Protein AF-A0A661KX18-F1 (afdb_monomer_lite)

Structure (mmCIF, N/CA/C/O backbone):
data_AF-A0A661KX18-F1
#
_entry.id   AF-A0A661KX18-F1
#
loop_
_atom_site.group_PDB
_atom_site.id
_atom_site.type_symbol
_atom_site.label_atom_id
_atom_site.label_alt_id
_atom_site.label_comp_id
_atom_site.label_asym_id
_atom_site.label_entity_id
_atom_site.label_seq_id
_atom_site.pdbx_PDB_ins_code
_atom_site.Cartn_x
_atom_site.Cartn_y
_atom_site.Cartn_z
_atom_site.occupancy
_atom_site.B_iso_or_equiv
_atom_site.auth_seq_id
_atom_site.auth_comp_id
_atom_site.auth_asym_id
_atom_site.auth_atom_id
_atom_site.pdbx_PDB_model_num
ATOM 1 N N . MET A 1 1 ? -9.900 -6.885 -30.724 1.00 61.16 1 MET A N 1
ATOM 2 C CA . MET A 1 1 ? -9.544 -6.394 -29.380 1.00 61.16 1 MET A CA 1
ATOM 3 C C . MET A 1 1 ? -8.528 -7.361 -28.831 1.00 61.16 1 MET A C 1
ATOM 5 O O . MET A 1 1 ? -8.850 -8.540 -28.750 1.00 61.16 1 MET A O 1
ATOM 9 N N . GLU A 1 2 ? -7.318 -6.894 -28.553 1.00 82.62 2 GLU A N 1
ATOM 10 C CA . GLU A 1 2 ? -6.366 -7.678 -27.766 1.00 82.62 2 GLU A CA 1
ATOM 11 C C . GLU A 1 2 ? -6.787 -7.630 -26.296 1.00 82.62 2 GLU A C 1
ATOM 13 O O . GLU A 1 2 ? -7.337 -6.626 -25.833 1.00 82.62 2 GLU A O 1
ATOM 18 N N . LEU A 1 3 ? -6.607 -8.749 -25.597 1.00 88.81 3 LEU A N 1
ATOM 19 C CA . LEU A 1 3 ? -6.855 -8.842 -24.166 1.00 88.81 3 LEU A CA 1
ATOM 20 C C . LEU A 1 3 ? -5.705 -8.138 -23.441 1.00 88.81 3 LEU A C 1
ATOM 22 O O . LEU A 1 3 ? -4.551 -8.502 -23.640 1.00 88.81 3 LEU A O 1
ATOM 26 N N . HIS A 1 4 ? -6.033 -7.148 -22.612 1.00 89.81 4 HIS A N 1
ATOM 27 C CA . HIS A 1 4 ? -5.084 -6.514 -21.700 1.00 89.81 4 HIS A CA 1
ATOM 28 C C . HIS A 1 4 ? -5.305 -7.084 -20.301 1.00 89.81 4 HIS A C 1
ATOM 30 O O . HIS A 1 4 ? -6.395 -6.927 -19.747 1.00 89.81 4 HIS A O 1
ATOM 36 N N . GLU A 1 5 ? -4.309 -7.782 -19.763 1.00 92.62 5 GLU A N 1
ATOM 37 C CA . GLU A 1 5 ? -4.369 -8.408 -18.442 1.00 92.62 5 GLU A CA 1
ATOM 38 C C . GLU A 1 5 ? -3.578 -7.573 -17.432 1.00 92.62 5 GLU A C 1
ATOM 40 O O . GLU A 1 5 ? -2.454 -7.165 -17.703 1.00 92.62 5 GLU A O 1
ATOM 45 N N . ILE A 1 6 ? -4.176 -7.327 -16.264 1.00 95.06 6 ILE A N 1
ATOM 46 C CA . ILE A 1 6 ? -3.522 -6.666 -15.133 1.00 95.06 6 ILE A CA 1
ATOM 47 C C . ILE A 1 6 ? -3.558 -7.646 -13.966 1.00 95.06 6 ILE A C 1
ATOM 49 O O . ILE A 1 6 ? -4.637 -8.004 -13.484 1.00 95.06 6 ILE A O 1
ATOM 53 N N . VAL A 1 7 ? -2.383 -8.076 -13.512 1.00 95.50 7 VAL A N 1
ATOM 54 C CA . VAL A 1 7 ? -2.228 -8.996 -12.380 1.00 95.50 7 VAL A CA 1
ATOM 55 C C . VAL A 1 7 ? -1.816 -8.195 -11.149 1.00 95.50 7 VAL A C 1
ATOM 57 O O . VAL A 1 7 ? -0.916 -7.362 -11.216 1.00 95.50 7 VAL A O 1
ATOM 60 N N . ILE A 1 8 ? -2.495 -8.426 -10.024 1.00 96.44 8 ILE A N 1
ATOM 61 C CA . ILE A 1 8 ? -2.233 -7.730 -8.760 1.00 96.44 8 ILE A CA 1
ATOM 62 C C . ILE A 1 8 ? -1.899 -8.764 -7.690 1.00 96.44 8 ILE A C 1
ATOM 64 O O . ILE A 1 8 ? -2.716 -9.637 -7.388 1.00 96.44 8 ILE A O 1
ATOM 68 N N . GLU A 1 9 ? -0.725 -8.628 -7.087 1.00 96.75 9 GLU A N 1
ATOM 69 C CA . GLU A 1 9 ? -0.299 -9.415 -5.938 1.00 96.75 9 GLU A CA 1
ATOM 70 C C . GLU A 1 9 ? -0.714 -8.712 -4.646 1.00 96.75 9 GLU A C 1
ATOM 72 O O . GLU A 1 9 ? -0.284 -7.592 -4.365 1.00 96.75 9 GLU A O 1
ATOM 77 N N . TRP A 1 10 ? -1.572 -9.367 -3.864 1.00 97.44 10 TRP A N 1
ATOM 78 C CA . TRP A 1 10 ? -2.105 -8.813 -2.622 1.00 97.44 10 TRP A CA 1
ATOM 79 C C . TRP A 1 10 ? -1.354 -9.328 -1.396 1.00 97.44 10 TRP A C 1
ATOM 81 O O . TRP A 1 10 ? -1.175 -10.530 -1.212 1.00 97.44 10 TRP A O 1
ATOM 91 N N . GLU A 1 11 ? -0.998 -8.403 -0.512 1.00 98.19 11 GLU A N 1
ATOM 92 C CA . GLU A 1 11 ? -0.404 -8.646 0.796 1.00 98.19 11 GLU A CA 1
ATOM 93 C C . GLU A 1 11 ? -1.365 -8.171 1.895 1.00 98.19 11 GLU A C 1
ATOM 95 O O . GLU A 1 11 ? -1.859 -7.043 1.852 1.00 98.19 11 GLU A O 1
ATOM 100 N N . GLY A 1 12 ? -1.619 -9.014 2.897 1.00 96.69 12 GLY A N 1
ATOM 101 C CA . GLY A 1 12 ? -2.394 -8.653 4.082 1.00 96.69 12 GLY A CA 1
ATOM 102 C C . GLY A 1 12 ? -3.273 -9.785 4.628 1.00 96.69 12 GLY A C 1
ATOM 103 O O . GLY A 1 12 ? -3.245 -10.902 4.109 1.00 96.69 12 GLY A O 1
ATOM 104 N N . PRO A 1 13 ? -4.071 -9.506 5.674 1.00 97.81 13 PRO A N 1
ATOM 105 C CA . PRO A 1 13 ? -4.251 -8.188 6.286 1.00 97.81 13 PRO A CA 1
ATOM 106 C C . PRO A 1 13 ? -3.032 -7.745 7.107 1.00 97.81 13 PRO A C 1
ATOM 108 O O . PRO A 1 13 ? -2.492 -8.526 7.883 1.00 97.81 13 PRO A O 1
ATOM 111 N N . LEU A 1 14 ? -2.656 -6.476 6.971 1.00 98.44 14 LEU A N 1
ATOM 112 C CA . LEU A 1 14 ? -1.652 -5.785 7.779 1.00 98.44 14 LEU A CA 1
ATOM 113 C C . LEU A 1 14 ? -2.332 -4.798 8.733 1.00 98.44 14 LEU A C 1
ATOM 115 O O . LEU A 1 14 ? -3.401 -4.249 8.439 1.00 98.44 14 LEU A O 1
ATOM 119 N N . THR A 1 15 ? -1.698 -4.534 9.867 1.00 98.19 15 THR A N 1
ATOM 120 C CA . THR A 1 15 ? -2.036 -3.396 10.727 1.00 98.19 15 THR A CA 1
ATOM 121 C C . THR A 1 15 ? -1.497 -2.094 10.139 1.00 98.19 15 THR A C 1
ATOM 123 O O . THR A 1 15 ? -0.534 -2.079 9.371 1.00 98.19 15 THR A O 1
ATOM 126 N N . VAL A 1 16 ? -2.089 -0.966 10.536 1.00 98.19 16 VAL A N 1
ATOM 127 C CA . VAL A 1 16 ? -1.619 0.368 10.124 1.00 98.19 16 VAL A CA 1
ATOM 128 C C . VAL A 1 16 ? -0.152 0.575 10.512 1.00 98.19 16 VAL A C 1
ATOM 130 O O . VAL A 1 16 ? 0.640 1.070 9.716 1.00 98.19 16 VAL A O 1
ATOM 133 N N . GLN A 1 17 ? 0.226 0.149 11.717 1.00 98.00 17 GLN A N 1
ATOM 134 C CA . GLN A 1 17 ? 1.577 0.302 12.248 1.00 98.00 17 GLN A CA 1
ATOM 135 C C . GLN A 1 17 ? 2.595 -0.542 11.475 1.00 98.00 17 GLN A C 1
ATOM 137 O O . GLN A 1 17 ? 3.689 -0.054 11.211 1.00 98.00 17 GLN A O 1
ATOM 142 N N . GLU A 1 18 ? 2.243 -1.765 11.068 1.00 98.50 18 GLU A N 1
ATOM 143 C CA . GLU A 1 18 ? 3.116 -2.594 10.227 1.00 98.50 18 GLU A CA 1
ATOM 144 C C . GLU A 1 18 ? 3.366 -1.955 8.861 1.00 98.50 18 GLU A C 1
ATOM 146 O O . GLU A 1 18 ? 4.497 -2.002 8.377 1.00 98.50 18 GLU A O 1
ATOM 151 N N . VAL A 1 19 ? 2.344 -1.338 8.255 1.00 98.56 19 VAL A N 1
ATOM 152 C CA . VAL A 1 19 ? 2.509 -0.642 6.972 1.00 98.56 19 VAL A CA 1
ATOM 153 C C . VAL A 1 19 ? 3.417 0.572 7.134 1.00 98.56 19 VAL A C 1
ATOM 155 O O . VAL A 1 19 ? 4.390 0.709 6.397 1.00 98.56 19 VAL A O 1
ATOM 158 N N . ILE A 1 20 ? 3.149 1.421 8.129 1.00 98.56 20 ILE A N 1
ATOM 159 C CA . ILE A 1 20 ? 3.941 2.636 8.364 1.00 98.56 20 ILE A CA 1
ATOM 160 C C . I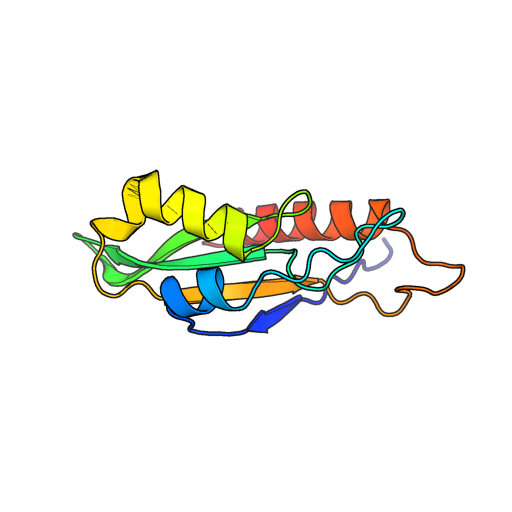LE A 1 20 ? 5.401 2.288 8.685 1.00 98.56 20 ILE A C 1
ATOM 162 O O . ILE A 1 20 ? 6.316 2.935 8.183 1.00 98.56 20 ILE A O 1
ATOM 166 N N . ALA A 1 21 ? 5.640 1.261 9.500 1.00 98.38 21 ALA A N 1
ATOM 167 C CA . ALA A 1 21 ? 6.991 0.914 9.925 1.00 98.38 21 ALA A CA 1
ATOM 168 C C . ALA A 1 21 ? 7.830 0.234 8.832 1.00 98.38 21 ALA A C 1
ATOM 170 O O . ALA A 1 21 ? 9.046 0.393 8.845 1.00 98.38 21 ALA A O 1
ATOM 171 N N . ASN A 1 22 ? 7.211 -0.539 7.928 1.00 98.25 22 ASN A N 1
ATOM 172 C CA . ASN A 1 22 ? 7.955 -1.474 7.073 1.00 98.25 22 ASN A CA 1
ATOM 173 C C . ASN A 1 22 ? 7.763 -1.276 5.566 1.00 98.25 22 ASN A C 1
ATOM 175 O O . ASN A 1 22 ? 8.463 -1.932 4.801 1.00 98.25 22 ASN A O 1
ATOM 179 N N . LYS A 1 23 ? 6.804 -0.453 5.121 1.00 98.31 23 LYS A N 1
ATOM 180 C CA . LYS A 1 23 ? 6.481 -0.294 3.692 1.00 98.31 23 LYS A CA 1
ATOM 181 C C . LYS A 1 23 ? 7.036 1.010 3.136 1.00 98.31 23 LYS A C 1
ATOM 183 O O . LYS A 1 23 ? 6.283 1.878 2.695 1.00 98.31 23 LYS A O 1
ATOM 188 N N . THR A 1 24 ? 8.348 1.154 3.273 1.00 97.88 24 THR A N 1
ATOM 189 C CA . THR A 1 24 ? 9.120 2.379 3.031 1.00 97.88 24 THR A CA 1
ATOM 190 C C . THR A 1 24 ? 10.072 2.270 1.840 1.00 97.88 24 THR A C 1
ATOM 192 O O . THR A 1 24 ? 10.842 3.198 1.611 1.00 97.88 24 THR A O 1
ATOM 195 N N . ASP A 1 25 ? 10.080 1.153 1.110 1.00 96.88 25 ASP A N 1
ATOM 196 C CA . ASP A 1 25 ? 10.941 0.969 -0.058 1.00 96.88 25 ASP A CA 1
ATOM 197 C C . ASP A 1 25 ? 10.438 1.810 -1.239 1.00 96.88 25 ASP A C 1
ATOM 199 O O . ASP A 1 25 ? 9.607 1.369 -2.038 1.00 96.88 25 ASP A O 1
ATOM 203 N N . GLY A 1 26 ? 10.939 3.043 -1.315 1.00 94.81 26 GLY A N 1
ATOM 204 C CA . GLY A 1 26 ? 10.721 3.962 -2.428 1.00 94.81 26 GLY A CA 1
ATOM 205 C C . GLY A 1 26 ? 11.781 3.883 -3.529 1.00 94.81 26 GLY A C 1
ATOM 206 O O . GLY A 1 26 ? 11.698 4.629 -4.499 1.00 94.81 26 GLY A O 1
ATOM 207 N N . GLY A 1 27 ? 12.778 3.002 -3.400 1.00 92.94 27 GLY A N 1
ATOM 208 C CA . GLY A 1 27 ? 13.960 3.018 -4.258 1.00 92.94 27 GLY A CA 1
ATOM 209 C C . GLY A 1 27 ? 14.853 4.232 -3.989 1.00 92.94 27 GLY A C 1
ATOM 210 O O . GLY A 1 27 ? 14.679 4.959 -3.007 1.00 92.94 27 GLY A O 1
ATOM 211 N N . GLU A 1 28 ? 15.832 4.444 -4.863 1.00 91.44 28 GLU A N 1
ATOM 212 C CA . GLU A 1 28 ? 16.815 5.524 -4.744 1.00 91.44 28 GLU A CA 1
ATOM 213 C C . GLU A 1 28 ? 16.886 6.350 -6.039 1.00 91.44 28 GLU A C 1
ATOM 215 O O . GLU A 1 28 ? 16.427 5.928 -7.103 1.00 91.44 28 GLU A O 1
ATOM 220 N N . GLU A 1 29 ? 17.457 7.555 -5.951 1.00 85.44 29 GLU A N 1
ATOM 221 C CA . GLU A 1 29 ? 17.725 8.396 -7.121 1.00 85.44 29 GLU A CA 1
ATOM 222 C C . GLU A 1 29 ? 18.643 7.654 -8.121 1.00 85.44 29 GLU A C 1
ATOM 224 O O . GLU A 1 29 ? 19.613 7.018 -7.696 1.00 85.44 29 GLU A O 1
ATOM 229 N N . PRO A 1 30 ? 18.404 7.760 -9.445 1.00 84.50 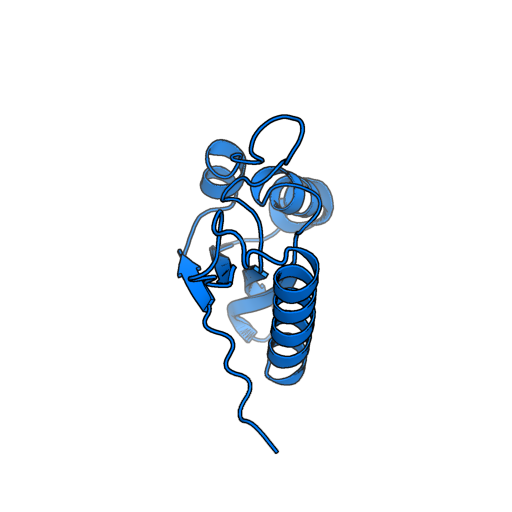30 PRO A N 1
ATOM 230 C CA . PRO A 1 30 ? 17.427 8.626 -10.121 1.00 84.50 30 PRO A CA 1
ATOM 231 C C . PRO A 1 30 ? 16.038 8.024 -10.348 1.00 84.50 30 PRO A C 1
ATOM 233 O O . PRO A 1 30 ? 15.132 8.769 -10.723 1.00 84.50 30 PRO A O 1
ATOM 236 N N . ASP A 1 31 ? 15.865 6.724 -10.130 1.00 81.00 31 ASP A N 1
ATOM 237 C CA . ASP A 1 31 ? 14.732 5.988 -10.694 1.00 81.00 31 ASP A CA 1
ATOM 238 C C . ASP A 1 31 ? 13.538 5.864 -9.734 1.00 81.00 31 ASP A C 1
ATOM 240 O O . ASP A 1 31 ? 12.401 5.818 -10.204 1.00 81.00 31 ASP A O 1
ATOM 244 N N . TRP A 1 32 ? 13.763 5.897 -8.409 1.00 87.06 32 TRP A N 1
ATOM 245 C CA . TRP A 1 32 ? 12.708 5.796 -7.380 1.00 87.06 32 TRP A CA 1
ATOM 246 C C . TRP A 1 32 ? 11.760 4.606 -7.609 1.00 87.06 32 TRP A C 1
ATOM 248 O O . TRP A 1 32 ? 10.539 4.688 -7.466 1.00 87.06 32 TRP A O 1
ATOM 258 N N . ASP A 1 33 ? 12.344 3.481 -8.005 1.00 87.31 33 ASP A N 1
ATOM 259 C CA . ASP A 1 33 ? 11.674 2.270 -8.456 1.00 87.31 33 ASP A CA 1
ATOM 260 C C . ASP A 1 33 ? 11.557 1.236 -7.333 1.00 87.31 33 ASP A C 1
ATOM 262 O O . ASP A 1 33 ? 11.757 0.045 -7.555 1.00 87.31 33 ASP A O 1
ATOM 266 N N . GLY A 1 34 ? 11.236 1.672 -6.114 1.00 92.00 34 GLY A N 1
ATOM 267 C CA . GLY A 1 34 ? 11.032 0.781 -4.970 1.00 92.00 34 GLY A CA 1
ATOM 268 C C . GLY A 1 34 ? 9.805 -0.127 -5.090 1.00 92.00 34 GLY A C 1
ATOM 269 O O . GLY A 1 34 ? 9.015 -0.060 -6.033 1.00 92.00 34 GLY A O 1
ATOM 270 N N . ASN A 1 35 ? 9.626 -1.036 -4.133 1.00 93.19 35 ASN A N 1
ATOM 271 C CA . ASN A 1 35 ? 8.519 -1.997 -4.137 1.00 93.19 35 ASN A CA 1
ATOM 272 C C . ASN A 1 35 ? 7.269 -1.536 -3.387 1.00 93.19 35 ASN A C 1
ATOM 274 O O . ASN A 1 35 ? 6.234 -2.201 -3.478 1.00 93.19 35 ASN A O 1
ATOM 278 N N . ASP A 1 36 ? 7.318 -0.435 -2.642 1.00 97.06 36 ASP A N 1
ATOM 279 C CA . ASP A 1 36 ? 6.216 -0.028 -1.770 1.00 97.06 36 ASP A CA 1
ATOM 280 C C . ASP A 1 36 ? 5.293 1.012 -2.403 1.00 97.06 36 ASP A C 1
ATOM 282 O O . ASP A 1 36 ? 4.920 2.009 -1.787 1.00 97.06 36 ASP A O 1
ATOM 286 N N . TYR A 1 37 ? 4.855 0.703 -3.623 1.00 96.56 37 TYR A N 1
ATOM 287 C CA . TYR A 1 37 ? 3.857 1.444 -4.387 1.00 96.56 37 TYR A CA 1
ATOM 288 C C . TYR A 1 37 ? 2.770 0.512 -4.922 1.00 96.56 37 TYR A C 1
ATOM 290 O O . TYR A 1 37 ? 2.963 -0.698 -5.057 1.00 96.56 37 TYR A O 1
ATOM 298 N N . GLY A 1 38 ? 1.619 1.082 -5.266 1.00 97.38 38 GLY A N 1
ATOM 299 C CA . GLY A 1 38 ? 0.509 0.343 -5.852 1.00 97.38 38 GLY A CA 1
ATOM 300 C C . GLY A 1 38 ? -0.830 0.719 -5.243 1.00 97.38 38 GLY A C 1
ATOM 301 O O . GLY A 1 38 ? -1.113 1.879 -4.958 1.00 97.38 38 GLY A O 1
ATOM 302 N N . LEU A 1 39 ? -1.678 -0.279 -5.071 1.00 98.31 39 LEU A N 1
ATOM 303 C CA . LEU A 1 39 ? -3.052 -0.176 -4.609 1.00 98.31 39 LEU A CA 1
ATOM 304 C C . LEU A 1 39 ? -3.145 -0.496 -3.120 1.00 98.31 39 LEU A C 1
ATOM 306 O O . LEU A 1 39 ? -2.336 -1.248 -2.584 1.00 98.31 39 LEU A O 1
ATOM 310 N N . TYR A 1 40 ? -4.170 0.009 -2.449 1.00 98.56 40 TYR A N 1
ATOM 311 C CA . TYR A 1 40 ? -4.489 -0.417 -1.097 1.00 98.56 40 TYR A CA 1
ATOM 312 C C . TYR A 1 40 ? -5.992 -0.432 -0.847 1.00 98.56 40 TYR A C 1
ATOM 314 O O . TYR A 1 40 ? -6.759 0.353 -1.407 1.00 98.56 40 TYR A O 1
ATOM 322 N N . GLN A 1 41 ? -6.402 -1.342 0.030 1.00 98.44 41 GLN A N 1
ATOM 323 C CA . GLN A 1 41 ? -7.755 -1.436 0.558 1.00 98.44 41 GLN A CA 1
ATOM 324 C C . GLN A 1 41 ? -7.704 -1.355 2.077 1.00 98.44 41 GLN A C 1
ATOM 326 O O . GLN A 1 41 ? -6.854 -1.982 2.711 1.00 98.44 41 GLN A O 1
ATOM 331 N N . ILE A 1 42 ? -8.632 -0.609 2.661 1.00 98.31 42 ILE A N 1
ATOM 332 C CA . ILE A 1 42 ? -8.724 -0.414 4.102 1.00 98.31 42 ILE A CA 1
ATOM 333 C C . ILE A 1 42 ? -10.081 -0.919 4.557 1.00 98.31 42 ILE A C 1
ATOM 335 O O . ILE A 1 42 ? -11.119 -0.417 4.133 1.00 98.31 42 ILE A O 1
ATOM 339 N N . TYR A 1 43 ? -10.058 -1.914 5.433 1.00 97.81 43 TYR A N 1
ATOM 340 C CA . TYR A 1 43 ? -11.237 -2.492 6.054 1.00 97.81 43 TYR A CA 1
ATOM 341 C C . TYR A 1 43 ? -11.294 -2.094 7.519 1.00 97.81 43 TYR A C 1
ATOM 343 O O . TYR A 1 43 ? -10.258 -1.941 8.160 1.00 97.81 43 TYR A O 1
ATOM 351 N N . GLY A 1 44 ? -12.497 -2.000 8.068 1.00 96.38 44 GLY A N 1
ATOM 352 C CA . GLY A 1 44 ? -12.711 -1.696 9.476 1.00 96.38 44 GLY A CA 1
ATOM 353 C C . GLY A 1 44 ? -14.134 -2.003 9.908 1.00 96.38 44 GLY A C 1
ATOM 354 O O . GLY A 1 44 ? -14.821 -2.843 9.316 1.00 96.38 44 GLY A O 1
ATOM 355 N N . LYS A 1 45 ? -14.576 -1.344 10.973 1.00 95.62 45 LYS A N 1
ATOM 356 C CA . LYS A 1 45 ? -15.934 -1.471 11.496 1.00 95.62 45 LYS A CA 1
ATOM 357 C C . LYS A 1 45 ? -16.793 -0.315 11.001 1.00 95.62 45 LYS A C 1
ATOM 359 O O . LYS A 1 45 ? -16.572 0.823 11.381 1.00 95.62 45 LYS A O 1
ATOM 364 N N . HIS A 1 46 ? -17.815 -0.616 10.207 1.00 92.56 46 HIS A N 1
ATOM 365 C CA . HIS A 1 46 ? -18.813 0.374 9.809 1.00 92.56 46 HIS A CA 1
ATOM 366 C C . HIS A 1 46 ? -20.037 0.291 10.729 1.00 92.56 46 HIS A C 1
ATOM 368 O O . HIS A 1 46 ? -20.497 -0.805 11.053 1.00 92.56 46 HIS A O 1
ATOM 374 N N . ILE A 1 47 ? -20.604 1.436 11.121 1.00 89.25 47 ILE A N 1
ATOM 375 C CA . ILE A 1 47 ? -21.717 1.502 12.088 1.00 89.25 47 ILE A CA 1
ATOM 376 C C . ILE A 1 47 ? -22.955 0.702 11.649 1.00 89.25 47 ILE A C 1
ATOM 378 O O . ILE A 1 47 ? -23.643 0.134 12.493 1.00 89.25 47 ILE A O 1
ATOM 382 N N . LEU A 1 48 ? -23.216 0.618 10.338 1.00 91.94 48 LEU A N 1
ATOM 383 C CA . LEU A 1 48 ? -24.364 -0.116 9.788 1.00 91.94 48 LEU A CA 1
ATOM 384 C C . LEU A 1 48 ? -24.018 -1.532 9.314 1.00 91.94 48 LEU A C 1
ATOM 386 O O . LEU A 1 48 ? -24.866 -2.416 9.369 1.00 91.94 48 LEU A O 1
ATOM 390 N N . CYS A 1 49 ? -22.792 -1.742 8.829 1.00 90.50 49 CYS A N 1
ATOM 391 C CA . CYS A 1 49 ? -22.410 -2.984 8.144 1.00 90.50 49 CYS A CA 1
ATOM 392 C C . CYS A 1 49 ? -21.628 -3.944 9.052 1.00 90.50 49 CYS A C 1
ATOM 394 O O . CYS A 1 49 ? -21.461 -5.113 8.715 1.00 90.50 49 CYS A O 1
ATOM 396 N N . 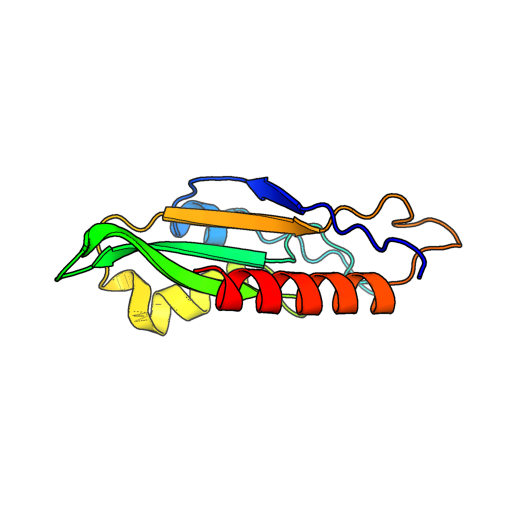GLY A 1 50 ? -21.184 -3.475 10.221 1.00 91.62 50 GLY A N 1
ATOM 397 C CA . GLY A 1 50 ? -20.417 -4.268 11.172 1.00 91.62 50 GLY A CA 1
ATOM 398 C C . GLY A 1 50 ? -18.916 -4.333 10.846 1.00 91.62 50 GLY A C 1
ATOM 399 O O . GLY A 1 50 ? -18.396 -3.508 10.086 1.00 91.62 50 GLY A O 1
ATOM 400 N N . PRO A 1 51 ? -18.180 -5.265 11.479 1.00 94.00 51 PRO A N 1
ATOM 401 C CA . PRO A 1 51 ? -16.741 -5.424 11.278 1.00 94.00 51 PRO A CA 1
ATOM 402 C C . PRO A 1 51 ? -16.407 -5.960 9.878 1.00 94.00 51 PRO A C 1
ATOM 404 O O . PRO A 1 51 ? -17.248 -6.559 9.216 1.00 94.00 51 PRO A O 1
ATOM 407 N N . HIS A 1 52 ? -15.148 -5.793 9.463 1.00 93.12 52 HIS A N 1
ATOM 408 C CA . HIS A 1 52 ? -14.620 -6.270 8.174 1.00 93.12 52 HIS A CA 1
ATOM 409 C C . HIS A 1 52 ? -15.306 -5.652 6.945 1.00 93.12 52 HIS A C 1
ATOM 411 O O . HIS A 1 52 ? -15.339 -6.261 5.879 1.00 93.12 52 HIS A O 1
ATOM 417 N N . THR A 1 53 ? -15.823 -4.431 7.085 1.00 95.12 53 THR A N 1
ATOM 418 C CA . THR A 1 53 ? -16.392 -3.655 5.977 1.00 95.12 53 THR A CA 1
ATOM 419 C C . THR A 1 53 ? -15.280 -2.901 5.257 1.00 95.12 53 THR A C 1
ATOM 421 O O . THR A 1 53 ? -14.415 -2.334 5.923 1.00 95.12 53 THR A O 1
ATOM 424 N N . LEU A 1 54 ? -15.298 -2.880 3.922 1.00 96.06 54 LEU A N 1
ATOM 425 C CA . LEU A 1 54 ? -14.402 -2.038 3.129 1.00 96.06 54 LEU A CA 1
ATOM 426 C C . LEU A 1 54 ? -14.764 -0.564 3.353 1.00 96.06 54 LEU A C 1
ATOM 428 O O . LEU A 1 54 ? -15.890 -0.157 3.084 1.00 96.06 54 LEU A O 1
ATOM 432 N N . LEU A 1 55 ? -13.817 0.214 3.867 1.00 95.19 55 LEU A N 1
ATOM 433 C CA . LEU A 1 55 ? -13.991 1.637 4.166 1.00 95.19 55 LEU A CA 1
ATOM 434 C C . LEU A 1 55 ? -13.365 2.527 3.094 1.00 95.19 55 LEU A C 1
ATOM 436 O O . LEU A 1 55 ? -13.855 3.625 2.846 1.00 95.19 55 LEU A O 1
ATOM 440 N N . TYR A 1 56 ? -12.265 2.076 2.485 1.00 97.06 56 TYR A N 1
ATOM 441 C CA . TYR A 1 56 ? -11.515 2.883 1.532 1.00 97.06 56 TYR A CA 1
ATOM 442 C C . TYR A 1 56 ? -10.746 2.019 0.531 1.00 97.06 56 TYR A C 1
ATOM 444 O O . TYR A 1 56 ? -10.176 0.988 0.894 1.00 97.06 56 TYR A O 1
ATOM 452 N N . VAL A 1 57 ? -10.684 2.485 -0.713 1.00 98.12 57 VAL A N 1
ATOM 453 C CA . VAL A 1 57 ? -9.811 1.974 -1.775 1.00 98.12 57 VAL A CA 1
ATOM 454 C C . VAL A 1 57 ? -9.015 3.153 -2.306 1.00 98.12 57 VAL A C 1
ATOM 456 O O . VAL A 1 57 ? -9.586 4.217 -2.540 1.00 98.12 57 VAL A O 1
ATOM 459 N N . GLY A 1 58 ? -7.718 2.970 -2.515 1.00 97.69 58 GLY A N 1
ATOM 460 C CA . GLY A 1 58 ? -6.904 3.983 -3.169 1.00 97.69 58 GLY A CA 1
ATOM 461 C C . GLY A 1 58 ? -5.632 3.418 -3.776 1.00 97.69 58 GLY A C 1
ATOM 462 O O . GLY A 1 58 ? -5.377 2.211 -3.729 1.00 97.69 58 GLY A O 1
ATOM 463 N N . LYS A 1 59 ? -4.814 4.317 -4.319 1.00 97.69 59 LYS A N 1
ATOM 464 C CA . LYS A 1 59 ? -3.480 4.021 -4.843 1.00 97.69 59 LYS A CA 1
ATOM 465 C C . LYS A 1 59 ? -2.412 4.980 -4.329 1.00 97.69 59 LYS A C 1
ATOM 467 O O . LYS A 1 59 ? -2.705 6.058 -3.805 1.00 97.69 59 LYS A O 1
ATOM 472 N N . THR A 1 60 ? -1.157 4.593 -4.503 1.00 96.88 60 THR A N 1
ATOM 473 C CA . THR A 1 60 ? 0.009 5.440 -4.294 1.00 96.88 60 THR A CA 1
ATOM 474 C C . THR A 1 60 ? 1.106 5.082 -5.293 1.00 96.88 60 THR A C 1
ATOM 476 O O . THR A 1 60 ? 1.527 3.935 -5.381 1.00 96.88 60 THR A O 1
ATOM 479 N N . THR A 1 61 ? 1.529 6.062 -6.087 1.00 95.00 61 THR A N 1
ATOM 480 C CA . THR A 1 61 ? 2.540 5.903 -7.155 1.00 95.00 61 THR A CA 1
ATOM 481 C C . THR A 1 61 ? 3.668 6.929 -7.058 1.00 95.00 61 THR A C 1
ATOM 483 O O . THR A 1 61 ? 4.647 6.819 -7.776 1.00 95.00 61 THR A O 1
ATOM 486 N N . GLU A 1 62 ? 3.510 7.949 -6.211 1.00 93.25 62 GLU A N 1
ATOM 487 C CA . GLU A 1 62 ? 4.463 9.064 -6.043 1.00 93.25 62 GLU A CA 1
ATOM 488 C C . GLU A 1 62 ? 5.040 9.130 -4.621 1.00 93.25 62 GLU A C 1
ATOM 490 O O . GLU A 1 62 ? 5.935 9.914 -4.334 1.00 93.25 62 GLU A O 1
ATOM 495 N N . GLN A 1 63 ? 4.507 8.318 -3.712 1.00 95.75 63 GLN A N 1
ATOM 496 C CA . GLN A 1 63 ? 4.964 8.179 -2.332 1.00 95.75 63 GLN A CA 1
ATOM 497 C C . GLN A 1 63 ? 4.728 6.736 -1.890 1.00 95.75 63 GLN A C 1
ATOM 499 O O . GLN A 1 63 ? 3.870 6.051 -2.461 1.00 95.75 63 GLN A O 1
ATOM 504 N N . THR A 1 64 ? 5.452 6.285 -0.873 1.00 98.19 64 THR A N 1
ATOM 505 C CA . THR A 1 64 ? 5.363 4.894 -0.425 1.00 98.19 64 THR A CA 1
ATOM 506 C C . THR A 1 64 ? 4.005 4.585 0.216 1.00 98.19 64 THR A C 1
ATOM 508 O O . THR A 1 64 ? 3.250 5.483 0.622 1.00 98.19 64 THR A O 1
ATOM 511 N N . PHE A 1 65 ? 3.678 3.300 0.351 1.00 98.69 65 PHE A N 1
ATOM 512 C CA . PHE A 1 65 ? 2.541 2.858 1.155 1.00 98.69 65 PHE A CA 1
ATOM 513 C C . PHE A 1 65 ? 2.632 3.380 2.588 1.00 98.69 65 PHE A C 1
ATOM 515 O O . PHE A 1 65 ? 1.613 3.821 3.119 1.00 98.69 65 PHE A O 1
ATOM 522 N N . SER A 1 66 ? 3.825 3.381 3.192 1.00 98.69 66 SER A N 1
ATOM 523 C CA . SER A 1 66 ? 4.038 3.941 4.528 1.00 98.69 66 SER A CA 1
ATOM 524 C C . SER A 1 66 ? 3.584 5.398 4.601 1.00 98.69 66 SER A C 1
ATOM 526 O O . SER A 1 66 ? 2.722 5.728 5.421 1.00 98.69 66 SER A O 1
ATOM 528 N N . ASP A 1 67 ? 4.063 6.250 3.689 1.00 98.50 67 ASP A N 1
ATOM 529 C CA . ASP A 1 67 ? 3.718 7.675 3.684 1.00 98.50 67 ASP A CA 1
ATOM 530 C C . ASP A 1 67 ? 2.214 7.891 3.504 1.00 98.50 67 ASP A C 1
ATOM 532 O O . ASP A 1 67 ? 1.595 8.695 4.208 1.00 98.50 67 ASP A O 1
ATOM 536 N N . ARG A 1 68 ? 1.595 7.149 2.574 1.00 98.44 68 ARG A N 1
ATOM 537 C CA . ARG A 1 68 ? 0.161 7.290 2.282 1.00 98.44 68 ARG A CA 1
ATOM 538 C C . ARG A 1 68 ? -0.714 6.808 3.427 1.00 98.44 68 ARG A C 1
ATOM 540 O O . ARG A 1 68 ? -1.672 7.490 3.787 1.00 98.44 68 ARG A O 1
ATOM 547 N N . ILE A 1 69 ? -0.391 5.665 4.018 1.00 98.50 69 ILE A N 1
ATOM 548 C CA . ILE A 1 69 ? -1.151 5.137 5.149 1.00 98.50 69 ILE A CA 1
ATOM 549 C C . ILE A 1 69 ? -0.927 5.985 6.406 1.00 98.50 69 ILE A C 1
ATOM 551 O O . ILE A 1 69 ? -1.878 6.191 7.156 1.00 98.50 69 ILE A O 1
ATOM 555 N N . ASN A 1 70 ? 0.262 6.560 6.616 1.00 98.56 70 ASN A N 1
ATOM 556 C CA . ASN A 1 70 ? 0.491 7.496 7.718 1.00 98.56 70 ASN A CA 1
ATOM 557 C C . ASN A 1 70 ? -0.366 8.765 7.580 1.00 98.56 70 ASN A C 1
ATOM 559 O O . ASN A 1 70 ? -0.953 9.214 8.563 1.00 98.56 70 ASN A O 1
ATOM 563 N N . GLN A 1 71 ? -0.512 9.312 6.369 1.00 98.50 71 GLN A N 1
ATOM 564 C CA . GLN A 1 71 ? -1.421 10.439 6.118 1.00 98.50 71 GLN A CA 1
ATOM 565 C C . GLN A 1 71 ? -2.869 10.086 6.497 1.00 98.50 71 GLN A C 1
ATOM 567 O O . GLN A 1 71 ? -3.482 10.802 7.289 1.00 98.50 71 GLN A O 1
ATOM 572 N N . HIS A 1 72 ? -3.384 8.945 6.022 1.00 98.12 72 HIS A N 1
ATOM 573 C CA . HIS A 1 72 ? -4.728 8.461 6.378 1.00 98.12 72 HIS A CA 1
ATOM 574 C C . HIS A 1 72 ? -4.882 8.184 7.877 1.00 98.12 72 HIS A C 1
ATOM 576 O O . HIS A 1 72 ? -5.946 8.417 8.451 1.00 98.12 72 HIS A O 1
ATOM 582 N N . TYR A 1 73 ? -3.817 7.719 8.536 1.00 98.00 73 TYR A N 1
ATOM 583 C CA . TYR A 1 73 ? -3.796 7.516 9.981 1.00 98.00 73 TYR A CA 1
ATOM 584 C C . TYR A 1 73 ? -3.949 8.818 10.756 1.00 98.00 73 TYR A C 1
ATOM 586 O O . TYR A 1 73 ? -4.757 8.881 11.686 1.00 98.00 73 TYR A O 1
ATOM 594 N N . GLN A 1 74 ? -3.218 9.862 10.361 1.00 97.88 74 GLN A N 1
ATOM 595 C CA . GLN A 1 74 ? -3.336 11.172 10.993 1.00 97.88 74 GLN A CA 1
ATOM 596 C C . GLN A 1 74 ? -4.693 11.827 10.736 1.00 97.88 74 GLN A C 1
ATOM 598 O O . GLN A 1 74 ? -5.183 12.528 11.626 1.00 97.88 74 GLN A O 1
ATOM 603 N N . ASP A 1 75 ? -5.284 11.584 9.568 1.00 96.75 75 ASP A N 1
ATOM 604 C CA . ASP A 1 75 ? -6.565 12.158 9.166 1.00 96.75 75 ASP A CA 1
ATOM 605 C C . ASP A 1 75 ? -7.747 11.480 9.879 1.00 96.75 75 ASP A C 1
ATOM 607 O O . ASP A 1 75 ? -8.415 12.110 10.703 1.00 96.75 75 ASP A O 1
ATOM 611 N N . PHE A 1 76 ? -7.956 10.174 9.660 1.00 95.06 76 PHE A N 1
ATOM 612 C CA . PHE A 1 76 ? -9.146 9.484 10.171 1.00 95.06 76 PHE A CA 1
ATOM 613 C C . PHE A 1 76 ? -8.896 8.116 10.825 1.00 95.06 76 PHE A C 1
ATOM 615 O O . PHE A 1 76 ? -9.563 7.815 11.816 1.00 95.06 76 PHE A O 1
ATOM 622 N N . LEU A 1 77 ? -7.925 7.299 10.376 1.00 95.94 77 LEU A N 1
ATOM 623 C CA . LEU A 1 77 ? -7.833 5.899 10.849 1.00 95.94 77 LEU A CA 1
ATOM 624 C C . LEU A 1 77 ? -7.487 5.758 12.334 1.00 95.94 77 LEU A C 1
ATOM 626 O O . LEU A 1 77 ? -7.826 4.743 12.933 1.00 95.94 77 LEU A O 1
ATOM 630 N N . LYS A 1 78 ? -6.827 6.746 12.953 1.00 94.94 78 LYS A N 1
ATOM 631 C CA . LYS A 1 78 ? -6.520 6.710 14.396 1.00 94.94 78 LYS A CA 1
ATOM 632 C C . LYS A 1 78 ? -7.763 6.660 15.293 1.00 94.94 78 LYS A C 1
ATOM 634 O O . LYS A 1 78 ? -7.645 6.294 16.458 1.00 94.94 78 LYS A O 1
ATOM 639 N N . ASN A 1 79 ? -8.925 7.048 14.763 1.00 93.31 79 ASN A N 1
ATOM 640 C CA . ASN A 1 79 ? -10.205 7.028 15.472 1.00 93.31 79 ASN A CA 1
ATOM 641 C C . ASN A 1 79 ? -11.055 5.795 15.121 1.00 93.31 79 ASN A C 1
ATOM 643 O O . ASN A 1 79 ? -12.154 5.649 15.650 1.00 93.31 79 ASN A O 1
ATOM 647 N N . GLU A 1 80 ? -10.566 4.929 14.233 1.00 93.12 80 GLU A N 1
ATOM 648 C CA . GLU A 1 80 ? -11.284 3.754 13.755 1.00 93.12 80 GLU A CA 1
ATOM 649 C C . GLU A 1 80 ? -10.815 2.479 14.464 1.00 93.12 80 GLU A C 1
ATOM 651 O O . GLU A 1 80 ? -9.643 2.308 14.805 1.00 93.12 80 GLU A O 1
ATOM 656 N N . GLU A 1 81 ? -11.735 1.535 14.654 1.00 91.00 81 GLU A N 1
ATOM 657 C CA . GLU A 1 81 ? -11.455 0.261 15.316 1.00 91.00 81 GLU A CA 1
ATOM 658 C C . GLU A 1 81 ? -11.347 -0.895 14.318 1.00 91.00 81 GLU A C 1
ATOM 660 O O . GLU A 1 81 ? -12.101 -0.999 13.347 1.00 91.00 81 GLU A O 1
ATOM 665 N N . GLY A 1 82 ? -10.445 -1.837 14.613 1.00 94.00 82 GLY A N 1
ATOM 666 C CA . GLY A 1 82 ? -10.333 -3.084 13.855 1.00 94.00 82 GLY A CA 1
ATOM 667 C C . GLY A 1 82 ? -9.840 -2.894 12.420 1.00 94.00 82 GLY A C 1
ATOM 668 O O . GLY A 1 82 ? -10.211 -3.689 11.552 1.00 94.00 82 GLY A O 1
ATOM 669 N N . ILE A 1 83 ? -9.028 -1.857 12.180 1.00 97.75 83 ILE A N 1
ATOM 670 C CA . ILE A 1 83 ? -8.482 -1.553 10.858 1.00 97.75 83 ILE A CA 1
ATOM 671 C C . ILE A 1 83 ? -7.594 -2.692 10.349 1.00 97.75 83 ILE A C 1
ATOM 673 O O . ILE A 1 83 ? -6.714 -3.185 11.056 1.00 97.75 83 ILE A O 1
ATOM 677 N N . ARG A 1 84 ? -7.822 -3.087 9.096 1.00 98.19 84 ARG A N 1
ATOM 678 C CA . ARG A 1 84 ? -7.011 -4.043 8.338 1.00 98.19 84 ARG A CA 1
ATOM 679 C C . ARG A 1 84 ? -6.697 -3.453 6.975 1.00 98.19 84 ARG A C 1
ATOM 681 O O . ARG A 1 84 ? -7.611 -3.064 6.252 1.00 98.19 84 ARG A O 1
ATOM 688 N N . VAL A 1 85 ? -5.421 -3.415 6.625 1.00 98.62 85 VAL A N 1
ATOM 689 C CA . VAL A 1 85 ? -4.937 -2.880 5.354 1.00 98.62 85 VAL A CA 1
ATOM 690 C C . VAL A 1 85 ? -4.490 -4.035 4.466 1.00 98.62 85 VAL A C 1
ATOM 692 O O . VAL A 1 85 ? -3.801 -4.941 4.927 1.00 98.62 85 VAL A O 1
ATOM 695 N N . TYR A 1 86 ? -4.876 -4.005 3.196 1.00 98.62 86 TYR A N 1
ATOM 696 C CA . TYR A 1 86 ? -4.327 -4.877 2.160 1.00 98.62 86 TYR A CA 1
ATOM 697 C C . TYR A 1 86 ? -3.598 -4.015 1.143 1.00 98.62 86 TYR A C 1
ATOM 699 O O . TYR A 1 86 ? -4.132 -2.985 0.731 1.00 98.62 86 TYR A O 1
ATOM 707 N N . LEU A 1 87 ? -2.403 -4.432 0.745 1.00 98.69 87 LEU A N 1
ATOM 708 C CA . LEU A 1 87 ? -1.573 -3.738 -0.236 1.00 98.69 87 LEU A CA 1
ATOM 709 C C . LEU A 1 87 ? -1.520 -4.579 -1.507 1.00 98.69 87 LEU A C 1
ATOM 711 O O . LEU A 1 87 ? -1.233 -5.769 -1.441 1.00 98.69 87 LEU A O 1
ATOM 715 N N . GLY A 1 88 ? -1.832 -3.976 -2.645 1.00 98.00 88 GLY A N 1
ATOM 716 C CA . GLY A 1 88 ? -1.851 -4.624 -3.948 1.00 98.00 88 GLY A CA 1
ATOM 717 C C . GLY A 1 88 ? -0.742 -4.071 -4.826 1.00 98.00 88 GLY A C 1
ATOM 718 O O . GLY A 1 88 ? -0.746 -2.884 -5.145 1.00 98.00 88 GLY A O 1
ATOM 719 N N . ARG A 1 89 ? 0.191 -4.916 -5.252 1.00 96.75 89 ARG A N 1
ATOM 720 C CA . ARG A 1 89 ? 1.253 -4.538 -6.189 1.00 96.75 89 ARG A CA 1
ATOM 721 C C . ARG A 1 89 ? 0.876 -5.021 -7.577 1.00 96.75 89 ARG A C 1
ATOM 723 O O . ARG A 1 89 ? 0.553 -6.193 -7.749 1.00 96.75 89 ARG A O 1
ATOM 730 N N . VAL A 1 90 ? 0.879 -4.120 -8.556 1.00 94.62 90 VAL A N 1
ATOM 731 C CA . VAL A 1 90 ? 0.694 -4.521 -9.955 1.00 94.62 90 VAL A CA 1
ATOM 732 C C . VAL A 1 90 ? 1.962 -5.237 -10.397 1.00 94.62 90 VAL A C 1
ATOM 734 O O . VAL A 1 90 ? 3.051 -4.667 -10.324 1.00 94.62 90 VAL A O 1
ATOM 737 N N . PHE A 1 91 ? 1.804 -6.496 -10.794 1.00 89.31 91 PHE A N 1
ATOM 738 C CA . PHE A 1 91 ? 2.890 -7.322 -11.292 1.00 89.31 91 PHE A CA 1
ATOM 739 C C . PHE A 1 91 ? 3.343 -6.802 -12.658 1.00 89.31 91 PHE A C 1
ATOM 741 O O . PHE A 1 91 ? 2.522 -6.609 -13.554 1.00 89.31 91 PHE A O 1
ATOM 748 N N . ASP A 1 92 ? 4.651 -6.609 -12.808 1.00 85.56 92 ASP A N 1
ATOM 749 C CA . ASP A 1 92 ? 5.288 -6.209 -14.058 1.00 85.56 92 ASP A CA 1
ATOM 750 C C . ASP A 1 92 ? 6.466 -7.148 -14.338 1.00 85.56 92 ASP A C 1
ATOM 752 O O . ASP A 1 92 ? 7.496 -7.103 -13.660 1.00 85.56 92 ASP A O 1
ATOM 756 N N . SER A 1 93 ? 6.299 -8.035 -15.323 1.00 83.38 93 SER A N 1
ATOM 757 C CA . SER A 1 93 ? 7.337 -8.990 -15.724 1.00 83.38 93 SER A CA 1
ATOM 758 C C . SER A 1 93 ? 8.506 -8.346 -16.465 1.00 83.38 93 SER A C 1
ATOM 760 O O . SER A 1 93 ? 9.565 -8.964 -16.562 1.00 83.38 93 SER A O 1
ATOM 762 N N . ASP A 1 94 ? 8.309 -7.149 -17.021 1.00 85.00 94 ASP A N 1
ATOM 763 C CA . ASP A 1 94 ? 9.311 -6.424 -17.800 1.00 85.00 94 ASP A CA 1
ATOM 764 C C . ASP A 1 94 ? 10.083 -5.406 -16.942 1.00 85.00 94 ASP A C 1
ATOM 766 O O . ASP A 1 94 ? 10.946 -4.702 -17.475 1.00 85.00 94 ASP A O 1
ATOM 770 N N . ARG A 1 95 ? 9.835 -5.345 -15.627 1.00 83.75 95 ARG A N 1
ATOM 771 C CA . ARG A 1 95 ? 10.523 -4.438 -14.696 1.00 83.75 95 ARG A CA 1
ATOM 772 C C . ARG A 1 95 ? 12.049 -4.582 -14.771 1.00 83.75 95 ARG A C 1
ATOM 774 O O . ARG A 1 95 ? 12.585 -5.691 -14.770 1.00 83.75 95 ARG A O 1
ATOM 781 N N . HIS A 1 96 ? 12.748 -3.451 -14.843 1.00 83.25 96 HIS A N 1
ATOM 782 C CA . HIS A 1 96 ? 14.193 -3.320 -15.087 1.00 83.25 96 HIS A CA 1
ATOM 783 C C . HIS A 1 96 ? 14.703 -3.945 -16.402 1.00 83.25 96 HIS A C 1
ATOM 785 O O . HIS A 1 96 ? 15.914 -4.044 -16.623 1.00 83.25 96 HIS A O 1
ATOM 791 N N . SER A 1 97 ? 13.817 -4.377 -17.302 1.00 86.44 97 SER A N 1
ATOM 792 C CA . SER A 1 97 ? 14.202 -4.812 -18.644 1.00 86.44 97 SER A CA 1
ATOM 793 C C . SER A 1 97 ? 14.275 -3.614 -19.604 1.00 86.44 97 SER A C 1
ATOM 795 O O . SER A 1 97 ? 13.704 -2.560 -19.338 1.00 86.44 97 SER A O 1
ATOM 797 N N . PRO A 1 98 ? 14.880 -3.755 -20.798 1.00 84.44 98 PRO A N 1
ATOM 798 C CA . PRO A 1 98 ? 14.809 -2.717 -21.833 1.00 84.44 98 PRO A CA 1
ATOM 799 C C . PRO A 1 98 ? 13.386 -2.387 -22.320 1.00 84.44 98 PRO A C 1
ATOM 801 O O . PRO A 1 98 ? 13.214 -1.448 -23.096 1.00 84.44 98 PRO A O 1
ATOM 804 N N . ARG A 1 99 ? 12.388 -3.199 -21.946 1.00 84.69 99 ARG A N 1
ATOM 805 C CA . ARG A 1 99 ? 10.967 -2.994 -22.250 1.00 84.69 99 ARG A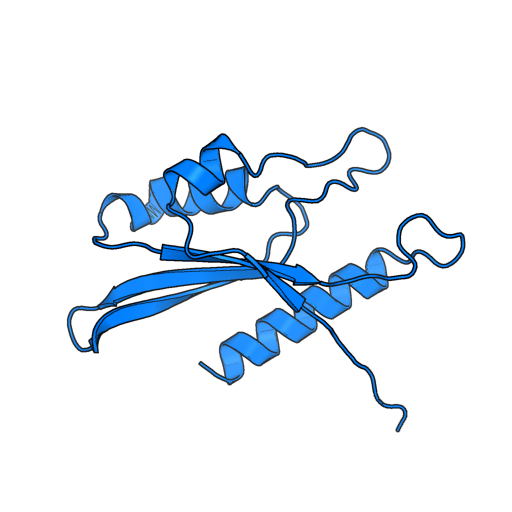 CA 1
ATOM 806 C C . ARG A 1 99 ? 10.200 -2.349 -21.096 1.00 84.69 99 ARG A C 1
ATOM 808 O O . ARG A 1 99 ? 9.022 -2.057 -21.293 1.00 84.69 99 ARG A O 1
ATOM 815 N N . ASP A 1 100 ? 10.853 -2.126 -19.953 1.00 85.81 100 ASP A N 1
ATOM 816 C CA . ASP A 1 100 ? 10.256 -1.472 -18.793 1.00 85.81 100 ASP A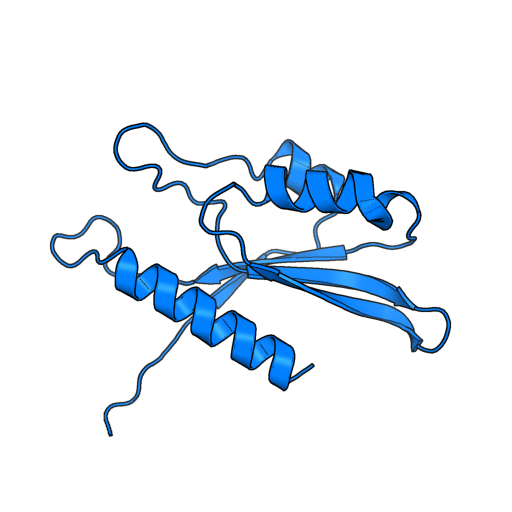 CA 1
ATOM 817 C C . ASP A 1 100 ? 9.642 -0.133 -19.214 1.00 85.81 100 ASP A C 1
ATOM 819 O O . ASP A 1 100 ? 10.263 0.705 -19.880 1.00 85.81 100 ASP A O 1
ATOM 823 N N . ASN A 1 101 ? 8.372 0.032 -18.867 1.00 85.94 101 ASN A N 1
ATOM 824 C CA . ASN A 1 101 ? 7.593 1.197 -19.209 1.00 85.94 101 ASN A CA 1
ATOM 825 C C . ASN A 1 101 ? 6.774 1.631 -17.999 1.00 85.94 101 ASN A C 1
ATOM 827 O O . ASN A 1 101 ? 5.578 1.348 -17.894 1.00 85.94 101 ASN A O 1
ATOM 831 N N . TRP A 1 102 ? 7.407 2.426 -17.139 1.00 87.19 102 TRP A N 1
ATOM 832 C CA . TRP A 1 102 ? 6.781 3.014 -15.954 1.00 87.19 102 TRP A CA 1
ATOM 833 C C . TRP A 1 102 ? 5.435 3.708 -16.239 1.00 87.19 102 TRP A C 1
ATOM 835 O O . TRP A 1 102 ? 4.538 3.704 -15.396 1.00 87.19 102 TRP A O 1
ATOM 845 N N . ARG A 1 103 ? 5.238 4.289 -17.438 1.00 91.38 103 ARG A N 1
ATOM 846 C CA . ARG A 1 103 ? 3.961 4.929 -17.814 1.00 91.38 103 ARG A CA 1
ATOM 847 C C . ARG A 1 103 ? 2.848 3.909 -18.010 1.00 91.38 103 ARG A C 1
ATOM 849 O O . ARG A 1 103 ? 1.692 4.211 -17.716 1.00 91.38 103 ARG A O 1
ATOM 856 N N . GLN A 1 104 ? 3.186 2.740 -18.546 1.00 92.12 104 GLN A N 1
ATOM 857 C CA . GLN A 1 104 ? 2.244 1.640 -18.699 1.00 92.12 104 GLN A CA 1
ATOM 858 C C . GLN A 1 104 ? 1.878 1.071 -1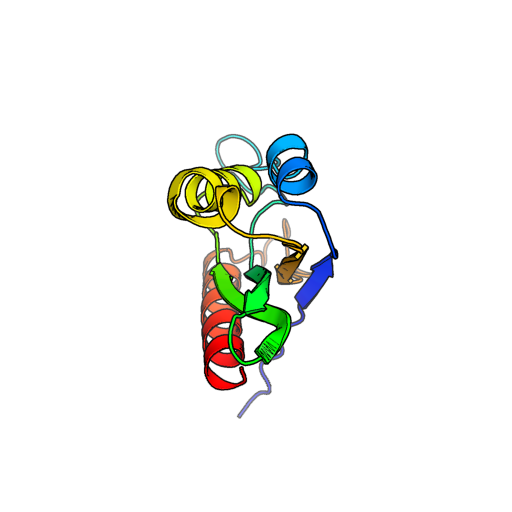7.326 1.00 92.12 104 GLN A C 1
ATOM 860 O O . GLN A 1 104 ? 0.693 1.001 -17.018 1.00 92.12 104 GLN A O 1
ATOM 865 N N . TRP A 1 105 ? 2.864 0.820 -16.462 1.00 93.12 105 TRP A N 1
ATOM 866 C CA . TRP A 1 105 ? 2.626 0.396 -15.079 1.00 93.12 105 TRP A CA 1
ATOM 867 C C . TRP A 1 105 ? 1.728 1.378 -14.305 1.00 93.12 105 TRP A C 1
ATOM 869 O O . TRP A 1 105 ? 0.724 0.983 -13.708 1.00 93.12 105 TRP A O 1
ATOM 879 N N . TYR A 1 106 ? 2.004 2.685 -14.398 1.00 93.81 106 TYR A N 1
ATOM 880 C CA . TYR A 1 106 ? 1.165 3.725 -13.791 1.00 93.81 106 TYR A CA 1
ATOM 881 C C . TYR A 1 106 ? -0.282 3.669 -14.304 1.00 93.81 106 TYR A C 1
ATOM 883 O O . TYR A 1 106 ? -1.241 3.778 -13.533 1.00 93.81 106 TYR A O 1
ATOM 891 N N . ARG A 1 107 ? -0.453 3.496 -15.620 1.00 95.19 107 ARG A N 1
ATOM 892 C CA . ARG A 1 107 ? -1.769 3.376 -16.253 1.00 95.19 107 ARG A CA 1
ATOM 893 C C . ARG A 1 107 ? -2.509 2.129 -15.771 1.00 95.19 107 ARG A C 1
ATOM 895 O O . ARG A 1 107 ? -3.718 2.203 -15.561 1.00 95.19 107 ARG A O 1
ATOM 902 N N . ASP A 1 108 ? -1.809 1.020 -15.577 1.00 95.88 108 ASP A N 1
ATOM 903 C CA . ASP A 1 108 ? -2.405 -0.229 -15.110 1.00 95.88 108 ASP A CA 1
ATOM 904 C C . ASP A 1 108 ? -2.869 -0.127 -13.656 1.00 95.88 108 ASP A C 1
ATOM 906 O O . ASP A 1 108 ? -3.982 -0.555 -13.343 1.00 95.88 108 ASP A O 1
ATOM 910 N N . ILE A 1 109 ? -2.113 0.560 -12.794 1.00 96.62 109 ILE A N 1
ATOM 911 C CA . ILE A 1 109 ? -2.574 0.910 -11.442 1.00 96.62 109 ILE A CA 1
ATOM 912 C C . ILE A 1 109 ? -3.835 1.781 -11.498 1.00 96.62 109 ILE A C 1
ATOM 914 O O . ILE A 1 109 ? -4.795 1.517 -10.775 1.00 96.62 109 ILE A O 1
ATOM 918 N N . ASP A 1 110 ? -3.866 2.810 -12.351 1.00 96.81 110 ASP A N 1
ATOM 919 C CA . ASP A 1 110 ? -5.030 3.697 -12.484 1.00 96.81 110 ASP A CA 1
ATOM 920 C C . ASP A 1 110 ? -6.285 2.957 -12.974 1.00 96.81 110 ASP A C 1
ATOM 922 O O . ASP A 1 110 ? -7.381 3.168 -12.453 1.00 96.81 110 ASP A O 1
ATOM 926 N N . ILE A 1 111 ? -6.139 2.049 -13.940 1.00 96.81 111 ILE A N 1
ATOM 927 C CA . ILE A 1 111 ? -7.243 1.207 -14.414 1.00 96.81 111 ILE A CA 1
ATOM 928 C C . ILE A 1 111 ? -7.718 0.270 -13.297 1.00 96.81 111 ILE A C 1
ATOM 930 O O . ILE A 1 111 ? -8.923 0.171 -13.054 1.00 96.81 111 ILE A O 1
ATOM 934 N N . ALA A 1 112 ? -6.793 -0.393 -12.603 1.00 97.19 112 ALA A N 1
ATOM 935 C CA . ALA A 1 112 ? -7.115 -1.323 -11.530 1.00 97.19 112 ALA A CA 1
ATOM 936 C C . ALA A 1 112 ? -7.855 -0.647 -10.365 1.00 97.19 112 ALA A C 1
ATOM 938 O O . ALA A 1 112 ? -8.860 -1.179 -9.890 1.00 97.19 112 ALA A O 1
ATOM 939 N N . GLU A 1 113 ? -7.420 0.544 -9.942 1.00 97.69 113 GLU A N 1
ATOM 940 C CA . GLU A 1 113 ? -8.103 1.342 -8.917 1.00 97.69 113 GLU A CA 1
ATOM 941 C C . GLU A 1 113 ? -9.560 1.625 -9.308 1.00 97.69 113 GLU A C 1
ATOM 943 O O . GLU A 1 113 ? -10.480 1.351 -8.535 1.00 97.69 113 GLU A O 1
ATOM 948 N N . ARG A 1 114 ? -9.790 2.101 -10.538 1.00 97.31 114 ARG A N 1
ATOM 949 C CA . ARG A 1 114 ? -11.139 2.408 -11.040 1.00 97.31 114 ARG A CA 1
ATOM 950 C C . ARG A 1 114 ? -12.036 1.176 -11.081 1.00 97.31 114 ARG A C 1
ATOM 952 O O . ARG A 1 114 ? -13.211 1.271 -10.733 1.00 97.31 114 ARG A O 1
ATOM 959 N N . ILE A 1 115 ? -11.500 0.027 -11.494 1.00 95.88 115 ILE A N 1
ATOM 960 C CA . ILE A 1 115 ? -12.247 -1.238 -11.512 1.00 95.88 115 ILE A CA 1
ATOM 961 C C . ILE A 1 115 ? -12.635 -1.652 -10.090 1.00 95.88 115 ILE A C 1
ATOM 963 O O . ILE A 1 115 ? -13.768 -2.081 -9.874 1.00 95.88 115 ILE A O 1
ATOM 967 N N . MET A 1 116 ? -11.730 -1.516 -9.117 1.00 94.94 116 MET A N 1
ATOM 968 C CA . MET A 1 116 ? -12.041 -1.839 -7.725 1.00 94.94 116 MET A CA 1
ATOM 969 C C . MET A 1 116 ? -13.122 -0.923 -7.155 1.00 94.94 116 MET A C 1
ATOM 971 O O . MET A 1 116 ? -14.075 -1.434 -6.583 1.00 94.94 116 MET A O 1
ATOM 975 N N . ILE A 1 117 ? -13.023 0.391 -7.367 1.00 95.88 117 ILE A N 1
ATOM 976 C CA . ILE A 1 117 ? -14.050 1.351 -6.925 1.00 95.88 117 ILE A CA 1
ATOM 977 C C . ILE A 1 117 ? -15.400 1.076 -7.598 1.00 95.88 117 ILE A C 1
ATOM 979 O O . ILE A 1 117 ? -16.446 1.252 -6.993 1.00 95.88 117 ILE A O 1
ATOM 983 N N . TYR A 1 118 ? -15.410 0.653 -8.863 1.00 95.69 118 TYR A N 1
ATOM 984 C CA . TYR A 1 118 ? -16.660 0.297 -9.535 1.00 95.69 118 TYR A CA 1
ATOM 985 C C . TYR A 1 118 ? -17.294 -0.983 -8.965 1.00 95.69 118 TYR A C 1
ATOM 987 O O . TYR A 1 118 ? -18.516 -1.127 -8.963 1.00 95.69 118 TYR A O 1
ATOM 995 N N . LYS A 1 119 ? -16.466 -1.938 -8.532 1.00 92.88 119 LYS A N 1
ATOM 996 C CA . LYS A 1 119 ? -16.906 -3.258 -8.071 1.00 92.88 119 LYS A CA 1
ATOM 997 C C . LYS A 1 119 ? -17.400 -3.264 -6.620 1.00 92.88 119 LYS A C 1
ATOM 999 O O . LYS A 1 119 ? -18.256 -4.095 -6.307 1.00 92.88 119 LYS A O 1
ATOM 1004 N N . TYR A 1 120 ? -16.824 -2.429 -5.759 1.00 85.56 120 TYR A N 1
ATOM 1005 C CA . TYR A 1 120 ? -17.070 -2.405 -4.316 1.00 85.56 120 TYR A CA 1
ATOM 1006 C C . TYR A 1 120 ? -17.714 -1.092 -3.880 1.00 85.56 120 TYR A C 1
ATOM 1008 O O . TYR A 1 120 ? -18.652 -1.169 -3.057 1.00 85.56 120 TYR A O 1
#

Radius of gyration: 15.22 Å; chains: 1; bounding box: 42×22×45 Å

Secondary structure (DSSP, 8-state):
-------EEEEEEE-HHHHHHH------TTT---S--EEEEEEEEETTTEEEEEEEEEEESSS-HHHHHHHHHHHTGGG-SS-EEEEEEEP-TTTTSTT--HHHHHHHHHHHHHHHHHH-

pLDDT: mean 93.99, std 5.52, range [61.16, 98.69]

Sequence (120 aa):
MELHEIVIEWEGPLTVQEVIANKTDGGEEPDWDGNDYGLYQIYGKHILCGPHTLLYVGKTTEQTFSDRINQHYQDFLKNEEGIRVYLGRVFDSDRHSPRDNWRQWYRDIDIAERIMIYKY

Foldseek 3Di:
DDDDDWDKDKDDQDDLCCQLVPFAQQDDPPPSPGQQWFKKWKFAQDPPPGGRHTDDIDTGDPGGSNVVSVVVCVVPCVPTHPITMMGIQTDDPCPPHPPDDSPVSVVSRVVVSVVVVVVD